Protein AF-A0A3P3RC48-F1 (afdb_monomer_lite)

Organism: NCBI:txid1785090

Structure (mmCIF, N/CA/C/O backbone):
data_AF-A0A3P3RC48-F1
#
_entry.id   AF-A0A3P3RC48-F1
#
loop_
_atom_site.group_PDB
_atom_site.id
_atom_site.type_symbol
_atom_site.label_atom_id
_atom_site.label_alt_id
_atom_site.label_comp_id
_atom_site.label_asym_id
_atom_site.label_entity_id
_atom_site.label_seq_id
_atom_site.pdbx_PDB_ins_code
_atom_site.Cartn_x
_atom_site.Cartn_y
_atom_site.Cartn_z
_atom_site.occupancy
_atom_site.B_iso_or_equiv
_atom_site.auth_seq_id
_atom_site.auth_comp_id
_atom_site.auth_asym_id
_atom_site.auth_atom_id
_atom_site.pdbx_PDB_model_num
ATOM 1 N N . MET A 1 1 ? -21.963 -5.590 3.181 1.00 54.72 1 MET A N 1
ATOM 2 C CA . MET A 1 1 ? -21.203 -4.359 2.877 1.00 54.72 1 MET A CA 1
ATOM 3 C C . MET A 1 1 ? -19.932 -4.815 2.192 1.00 54.72 1 MET A C 1
ATOM 5 O O . MET A 1 1 ? -19.362 -5.774 2.690 1.00 54.72 1 MET A O 1
ATOM 9 N N . SER A 1 2 ? -19.557 -4.220 1.057 1.00 78.56 2 SER A N 1
ATOM 10 C CA . SER A 1 2 ? -18.295 -4.560 0.381 1.00 78.56 2 SER A CA 1
ATOM 11 C C . SER A 1 2 ? -17.138 -4.084 1.258 1.00 78.56 2 SER A C 1
ATOM 13 O O . SER A 1 2 ? -17.117 -2.903 1.607 1.00 78.56 2 SER A O 1
ATOM 15 N N . SER A 1 3 ? -16.222 -4.967 1.654 1.00 91.81 3 SER A N 1
ATOM 16 C CA . SER A 1 3 ? -15.042 -4.586 2.447 1.00 91.81 3 SER A CA 1
ATOM 17 C C . SER A 1 3 ? -13.901 -4.117 1.541 1.00 91.81 3 SER A C 1
ATOM 19 O O . SER A 1 3 ? -13.685 -4.673 0.465 1.00 91.81 3 SER A O 1
ATOM 21 N N . VAL A 1 4 ? -13.176 -3.074 1.952 1.00 95.62 4 VAL A N 1
ATOM 22 C CA . VAL A 1 4 ? -12.091 -2.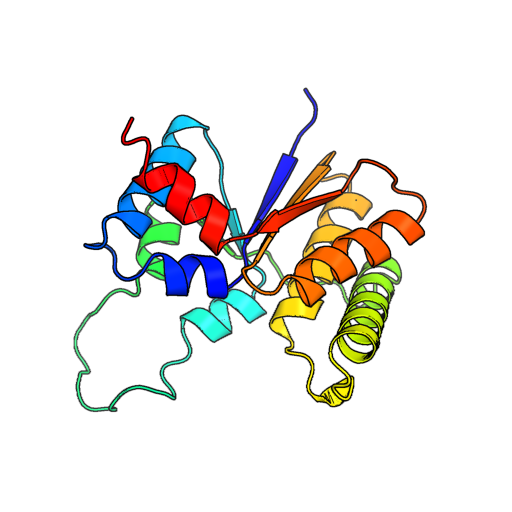478 1.159 1.00 95.62 4 VAL A CA 1
ATOM 23 C C . VAL A 1 4 ? -10.822 -2.411 2.001 1.00 95.62 4 VAL A C 1
ATOM 25 O O . VAL A 1 4 ? -10.849 -1.872 3.105 1.00 95.62 4 VAL A O 1
ATOM 28 N N . ALA A 1 5 ? -9.716 -2.949 1.487 1.00 96.81 5 ALA A N 1
ATOM 29 C CA . ALA A 1 5 ? -8.385 -2.723 2.042 1.00 96.81 5 ALA A CA 1
ATOM 30 C C . ALA A 1 5 ? -7.732 -1.505 1.387 1.00 96.81 5 ALA A C 1
ATOM 32 O O . ALA A 1 5 ? -7.893 -1.266 0.192 1.00 96.81 5 ALA A O 1
ATOM 33 N N . HIS A 1 6 ? -6.947 -0.768 2.166 1.00 97.94 6 HIS A N 1
ATOM 34 C CA . HIS A 1 6 ? -6.196 0.389 1.699 1.00 97.94 6 HIS A CA 1
ATOM 35 C C . HIS A 1 6 ? -4.713 0.116 1.906 1.00 97.94 6 HIS A C 1
ATOM 37 O O . HIS A 1 6 ? -4.252 0.153 3.039 1.00 97.94 6 HIS A O 1
ATOM 43 N N . ILE A 1 7 ? -3.986 -0.205 0.842 1.00 98.19 7 ILE A N 1
ATOM 44 C CA . ILE A 1 7 ? -2.565 -0.546 0.905 1.00 98.19 7 ILE A CA 1
ATOM 45 C C . ILE A 1 7 ? -1.757 0.694 0.542 1.00 98.19 7 ILE A C 1
ATOM 47 O O . ILE A 1 7 ? -1.999 1.288 -0.503 1.00 98.19 7 ILE A O 1
ATOM 51 N N . ALA A 1 8 ? -0.822 1.095 1.391 1.00 97.38 8 ALA A N 1
ATOM 52 C CA . ALA A 1 8 ? -0.001 2.274 1.164 1.00 97.38 8 ALA A CA 1
ATOM 53 C C . ALA A 1 8 ? 1.470 1.912 0.976 1.00 97.38 8 ALA A C 1
ATOM 55 O O . ALA A 1 8 ? 1.999 1.005 1.617 1.00 97.38 8 ALA A O 1
ATOM 56 N N . ASP A 1 9 ? 2.103 2.669 0.097 1.00 95.00 9 ASP A N 1
ATOM 57 C CA . ASP A 1 9 ? 3.530 2.658 -0.170 1.00 95.00 9 ASP A CA 1
ATOM 58 C C . ASP A 1 9 ? 4.297 3.606 0.770 1.00 95.00 9 ASP A C 1
ATOM 60 O O . ASP A 1 9 ? 3.710 4.506 1.384 1.00 95.00 9 ASP A O 1
ATOM 64 N N . ALA A 1 10 ? 5.617 3.435 0.865 1.00 92.50 10 ALA A N 1
ATOM 65 C CA . ALA A 1 10 ? 6.508 4.289 1.640 1.00 92.50 10 ALA A CA 1
ATOM 66 C C . ALA A 1 10 ? 6.453 5.738 1.144 1.00 92.50 10 ALA A C 1
ATOM 68 O O . ALA A 1 10 ? 6.374 6.671 1.953 1.00 92.50 10 ALA A O 1
ATOM 69 N N . SER A 1 11 ? 6.389 5.925 -0.178 1.00 91.50 11 SER A N 1
ATOM 70 C CA . SER A 1 11 ? 6.305 7.236 -0.825 1.00 91.50 11 SER A CA 1
ATOM 71 C C . SER A 1 11 ? 5.184 8.118 -0.256 1.00 91.50 11 SER A C 1
ATOM 73 O O . SER A 1 11 ? 5.407 9.307 -0.021 1.00 91.50 11 SER A O 1
ATOM 75 N N . LEU A 1 12 ? 4.011 7.554 0.071 1.00 94.69 12 LEU A N 1
ATOM 76 C CA . LEU A 1 12 ? 2.898 8.290 0.687 1.00 94.69 12 LEU A CA 1
ATOM 77 C C . LEU A 1 12 ? 3.279 8.867 2.060 1.00 94.69 12 LEU A C 1
ATOM 79 O O . LEU A 1 12 ? 2.993 10.031 2.355 1.00 94.69 12 LEU A O 1
ATOM 83 N N . PHE A 1 13 ? 3.923 8.072 2.914 1.00 94.44 13 PHE A N 1
ATOM 84 C CA . PHE A 1 13 ? 4.291 8.499 4.265 1.00 94.44 13 PHE A CA 1
ATOM 85 C C . PHE A 1 13 ? 5.489 9.447 4.252 1.00 94.44 13 PHE A C 1
ATOM 87 O O . PHE A 1 13 ? 5.453 10.466 4.946 1.00 94.44 13 PHE A O 1
ATOM 94 N N . ILE A 1 14 ? 6.490 9.185 3.406 1.00 91.31 14 ILE A N 1
ATOM 95 C CA . ILE A 1 14 ? 7.634 10.082 3.189 1.00 91.31 14 ILE A CA 1
ATOM 96 C C . ILE A 1 14 ? 7.134 11.460 2.734 1.00 91.31 14 ILE A C 1
ATOM 98 O O . ILE A 1 14 ? 7.502 12.485 3.311 1.00 91.31 14 ILE A O 1
ATOM 102 N N . ALA A 1 15 ? 6.211 11.495 1.769 1.00 90.88 15 ALA A N 1
ATOM 103 C CA . ALA A 1 15 ? 5.605 12.723 1.260 1.00 90.88 15 ALA A CA 1
ATOM 104 C C . ALA A 1 15 ? 4.745 13.466 2.292 1.00 90.88 15 ALA A C 1
ATOM 106 O O . ALA A 1 15 ? 4.628 14.696 2.248 1.00 90.88 15 ALA A O 1
ATOM 107 N N . SER A 1 16 ? 4.124 12.727 3.215 1.00 91.81 16 SER A N 1
ATOM 108 C CA . SER A 1 16 ? 3.339 13.305 4.307 1.00 91.81 16 SER A CA 1
ATOM 109 C C . SER A 1 16 ? 4.215 14.025 5.341 1.00 91.81 16 SER A C 1
ATOM 111 O O . SER A 1 16 ? 3.744 14.949 6.009 1.00 91.81 16 SER A O 1
ATOM 113 N N . GLY A 1 17 ? 5.501 13.668 5.410 1.00 90.38 17 GLY A N 1
ATOM 114 C CA . GLY A 1 17 ? 6.498 14.279 6.278 1.00 90.38 17 GLY A CA 1
ATOM 115 C C . GLY A 1 17 ? 6.376 13.862 7.746 1.00 90.38 17 GLY A C 1
ATOM 116 O O . GLY A 1 17 ? 5.797 12.836 8.092 1.00 90.38 17 GLY A O 1
ATOM 117 N N . SER A 1 18 ? 6.963 14.670 8.633 1.00 91.56 18 SER A N 1
ATOM 118 C CA . SER A 1 18 ? 6.950 14.403 10.075 1.00 91.56 18 SER A CA 1
ATOM 119 C C . SER A 1 18 ? 5.555 14.561 10.694 1.00 91.56 18 SER A C 1
ATOM 121 O O . SER A 1 18 ? 4.665 15.181 10.117 1.00 91.56 18 SER A O 1
ATOM 123 N N . VAL A 1 19 ? 5.379 14.103 11.936 1.00 91.06 19 VAL A N 1
ATOM 124 C CA . VAL A 1 19 ? 4.111 14.224 12.691 1.00 91.06 19 VAL A CA 1
ATOM 125 C C . VAL A 1 19 ? 3.619 15.668 12.893 1.00 91.06 19 VAL A C 1
ATOM 127 O O . VAL A 1 19 ? 2.450 15.902 13.197 1.00 91.06 19 VAL A O 1
ATOM 130 N N . GLN A 1 20 ? 4.505 16.652 12.724 1.00 89.75 20 GLN A N 1
ATOM 131 C CA . GLN A 1 20 ? 4.193 18.084 12.805 1.00 89.75 20 GLN A CA 1
ATOM 132 C C . GLN A 1 20 ? 3.752 18.665 11.451 1.00 89.75 20 GLN A C 1
ATOM 134 O O . GLN A 1 20 ? 3.265 19.792 11.394 1.00 89.75 20 GLN A O 1
ATOM 139 N N . ASN A 1 21 ? 3.914 17.916 10.358 1.00 92.50 21 ASN A N 1
ATOM 140 C CA . ASN A 1 21 ? 3.551 18.350 9.017 1.00 92.50 21 ASN A CA 1
ATOM 141 C C . ASN A 1 21 ? 2.023 18.373 8.841 1.00 92.50 21 ASN A C 1
ATOM 143 O O . ASN A 1 21 ? 1.296 17.508 9.339 1.00 92.50 21 ASN A O 1
ATOM 147 N N . ALA A 1 22 ? 1.525 19.370 8.107 1.00 93.06 22 ALA A N 1
ATOM 148 C CA . ALA A 1 22 ? 0.110 19.491 7.780 1.00 93.06 22 ALA A CA 1
ATOM 149 C C . ALA A 1 22 ? -0.405 18.286 6.973 1.00 93.06 22 ALA A C 1
ATOM 151 O O . ALA A 1 22 ? -1.501 17.808 7.252 1.00 93.06 22 ALA A O 1
ATOM 152 N N . LYS A 1 23 ? 0.395 17.745 6.042 1.00 94.25 23 LYS A N 1
ATOM 153 C CA . LYS A 1 23 ? 0.034 16.572 5.229 1.00 94.25 23 LYS A CA 1
ATOM 154 C C . LYS A 1 23 ? -0.147 15.318 6.087 1.00 94.25 23 LYS A C 1
ATOM 156 O O . LYS A 1 23 ? -1.171 14.653 5.958 1.00 94.25 23 LYS A O 1
ATOM 161 N N . PHE A 1 24 ? 0.776 15.034 7.012 1.00 94.69 24 PHE A N 1
ATOM 162 C CA . PHE A 1 24 ? 0.635 13.925 7.965 1.00 94.69 24 PHE A CA 1
ATOM 163 C C . PHE A 1 24 ? -0.640 14.059 8.811 1.00 94.69 24 PHE A C 1
ATOM 165 O O . PHE A 1 24 ? -1.406 13.109 8.971 1.00 94.69 24 PHE A O 1
ATOM 172 N N . ASN A 1 25 ? -0.909 15.261 9.329 1.00 95.12 25 ASN A N 1
ATOM 173 C CA . ASN A 1 25 ? -2.095 15.507 10.148 1.00 95.12 25 ASN A CA 1
ATOM 174 C C . ASN A 1 25 ? -3.403 15.409 9.353 1.00 95.12 25 ASN A C 1
ATOM 176 O O . ASN A 1 25 ? -4.381 14.873 9.878 1.00 95.12 25 ASN A O 1
ATOM 180 N N . ALA A 1 26 ? -3.424 15.880 8.106 1.00 95.69 26 ALA A N 1
ATOM 181 C CA . ALA A 1 26 ? -4.565 15.738 7.208 1.00 95.69 26 ALA A CA 1
ATOM 182 C C . ALA A 1 26 ? -4.829 14.260 6.883 1.00 95.69 26 ALA A C 1
ATOM 184 O O . ALA A 1 26 ? -5.957 13.793 7.035 1.00 95.69 26 ALA A O 1
ATOM 185 N N . LEU A 1 27 ? -3.778 13.495 6.560 1.00 96.19 27 LEU A N 1
ATOM 186 C CA . LEU A 1 27 ? -3.862 12.055 6.313 1.00 96.19 27 LEU A CA 1
ATOM 187 C C . LEU A 1 27 ? -4.401 11.289 7.530 1.00 96.19 27 LEU A C 1
ATOM 189 O O . LEU A 1 27 ? -5.344 10.508 7.400 1.00 96.19 27 LEU A O 1
ATOM 193 N N . ARG A 1 28 ? -3.864 11.563 8.727 1.00 96.12 28 ARG A N 1
ATOM 194 C CA . ARG A 1 28 ? -4.350 10.978 9.987 1.00 96.12 28 ARG A CA 1
ATOM 195 C C . ARG A 1 28 ? -5.817 11.319 10.247 1.00 96.12 28 ARG A C 1
ATOM 197 O O . ARG A 1 28 ? -6.586 10.463 10.684 1.00 96.12 28 ARG A O 1
ATOM 204 N N . THR A 1 29 ? -6.195 12.576 10.027 1.00 95.44 29 THR A N 1
ATOM 205 C CA . THR A 1 29 ? -7.569 13.048 10.249 1.00 95.44 29 THR A CA 1
ATOM 206 C C . THR A 1 29 ? -8.532 12.335 9.313 1.00 95.44 29 THR A C 1
ATOM 208 O O . THR A 1 29 ? -9.550 11.824 9.776 1.00 95.44 29 THR A O 1
ATOM 211 N N . GLU A 1 30 ? -8.182 12.218 8.033 1.00 95.25 30 GLU A N 1
ATOM 212 C CA . GLU A 1 30 ? -9.000 11.509 7.055 1.00 95.25 30 GLU A CA 1
ATOM 213 C C . GLU A 1 30 ? -9.141 10.022 7.389 1.00 95.25 30 GLU A C 1
ATOM 215 O O . GLU A 1 30 ? -10.250 9.483 7.355 1.00 95.25 30 GLU A O 1
ATOM 220 N N . ALA A 1 31 ? -8.044 9.366 7.781 1.00 95.44 31 ALA A N 1
ATOM 221 C CA . ALA A 1 31 ? -8.064 7.964 8.185 1.00 95.44 31 ALA A CA 1
ATOM 222 C C . ALA A 1 31 ? -9.030 7.732 9.360 1.00 95.44 31 ALA A C 1
ATOM 224 O O . ALA A 1 31 ? -9.893 6.860 9.304 1.00 95.44 31 ALA A O 1
ATOM 225 N N . ARG A 1 32 ? -8.968 8.584 10.391 1.00 94.75 32 ARG A N 1
ATOM 226 C CA . ARG A 1 32 ? -9.877 8.514 11.546 1.00 94.75 32 ARG A CA 1
ATOM 227 C C . ARG A 1 32 ? -11.325 8.835 11.181 1.00 94.75 32 ARG A C 1
ATOM 229 O O . ARG A 1 32 ? -12.233 8.157 11.648 1.00 94.75 32 ARG A O 1
ATOM 236 N N . ARG A 1 33 ? -11.553 9.858 10.353 1.00 94.06 33 ARG A N 1
ATOM 237 C CA . ARG A 1 33 ? -12.895 10.295 9.933 1.00 94.06 33 ARG A CA 1
ATOM 238 C C . ARG A 1 33 ? -13.624 9.217 9.134 1.00 94.06 33 ARG A C 1
ATOM 240 O O . ARG A 1 33 ? -14.839 9.088 9.251 1.00 94.06 33 ARG A O 1
ATOM 247 N N . THR A 1 34 ? -12.884 8.467 8.322 1.00 93.12 34 THR A N 1
ATOM 248 C CA . THR A 1 34 ? -13.422 7.412 7.452 1.00 93.12 34 THR A CA 1
ATOM 249 C C . THR A 1 34 ? -13.347 6.014 8.065 1.00 93.12 34 THR A C 1
ATOM 251 O O . THR A 1 34 ? -13.730 5.058 7.396 1.00 93.12 34 THR A O 1
ATOM 254 N N . ASP A 1 35 ? -12.876 5.890 9.314 1.00 92.06 35 ASP A N 1
ATOM 255 C CA . ASP A 1 35 ? -12.560 4.608 9.967 1.00 92.06 35 ASP A CA 1
ATOM 256 C C . ASP A 1 35 ? -11.667 3.707 9.086 1.00 92.06 35 ASP A C 1
ATOM 258 O O . ASP A 1 35 ? -11.787 2.482 9.038 1.00 92.06 35 ASP A O 1
ATOM 262 N N . ARG A 1 36 ? -10.772 4.344 8.322 1.00 93.31 36 ARG A N 1
ATOM 263 C CA . ARG A 1 36 ? -9.841 3.701 7.401 1.00 93.31 36 ARG A CA 1
ATOM 264 C C . ARG A 1 36 ? -8.550 3.374 8.129 1.00 93.31 36 ARG A C 1
ATOM 266 O O . ARG A 1 36 ? -7.923 4.236 8.742 1.00 93.31 36 ARG A O 1
ATOM 273 N N . ARG A 1 37 ? -8.091 2.139 7.946 1.00 95.88 37 ARG A N 1
ATOM 274 C CA . ARG A 1 37 ? -6.738 1.717 8.302 1.00 95.88 37 ARG A CA 1
ATOM 275 C C . ARG A 1 37 ? -5.931 1.460 7.038 1.00 95.88 37 ARG A C 1
ATOM 277 O O . ARG A 1 37 ? -6.363 0.678 6.191 1.00 95.88 37 ARG A O 1
ATOM 284 N N . PHE A 1 38 ? -4.772 2.098 6.930 1.00 98.00 38 PHE A N 1
ATOM 285 C CA . PHE A 1 38 ? -3.806 1.774 5.889 1.00 98.00 38 PHE A CA 1
ATOM 286 C C . PHE A 1 38 ? -3.013 0.529 6.277 1.00 98.00 38 PHE A C 1
ATOM 288 O O . PHE A 1 38 ? -2.626 0.347 7.429 1.00 98.00 38 PHE A O 1
ATOM 295 N N . ILE A 1 39 ? -2.788 -0.331 5.301 1.00 98.00 39 ILE A N 1
ATOM 296 C CA . ILE A 1 39 ? -2.004 -1.550 5.400 1.00 98.00 39 ILE A CA 1
ATOM 297 C C . ILE A 1 39 ? -0.695 -1.288 4.665 1.00 98.00 39 ILE A C 1
ATOM 299 O O . ILE A 1 39 ? -0.717 -0.812 3.535 1.00 98.00 39 ILE A O 1
ATOM 303 N N . ILE A 1 40 ? 0.435 -1.599 5.285 1.00 97.25 40 ILE A N 1
ATOM 304 C CA . ILE A 1 40 ? 1.745 -1.505 4.636 1.00 97.25 40 ILE A CA 1
ATOM 305 C C . ILE A 1 40 ? 2.408 -2.886 4.612 1.00 97.25 40 ILE A C 1
ATOM 307 O O . ILE A 1 40 ? 2.399 -3.566 5.637 1.00 97.25 40 ILE A O 1
ATOM 311 N N . PRO A 1 41 ? 2.966 -3.353 3.485 1.00 96.00 41 PRO A N 1
ATOM 312 C CA . PRO A 1 41 ? 3.796 -4.556 3.478 1.00 96.00 41 PRO A CA 1
ATOM 313 C C . PRO A 1 41 ? 5.012 -4.425 4.410 1.00 96.00 41 PRO A C 1
ATOM 315 O O . PRO A 1 41 ? 5.519 -3.323 4.609 1.00 96.00 41 PRO A O 1
ATOM 318 N N . GLU A 1 42 ? 5.549 -5.543 4.915 1.00 93.38 42 GLU A N 1
ATOM 319 C CA . GLU A 1 42 ? 6.776 -5.537 5.740 1.00 93.38 42 GLU A CA 1
ATOM 320 C C . GLU A 1 42 ? 7.937 -4.812 5.042 1.00 93.38 42 GLU A C 1
ATOM 322 O O . GLU A 1 42 ? 8.642 -4.035 5.674 1.00 93.38 42 GLU A O 1
ATOM 327 N N . ARG A 1 43 ? 8.079 -4.981 3.720 1.00 90.75 43 ARG A N 1
ATOM 328 C CA . ARG A 1 43 ? 9.097 -4.281 2.917 1.00 90.75 43 ARG A CA 1
ATOM 329 C C . ARG A 1 43 ? 8.950 -2.761 2.925 1.00 90.75 43 ARG A C 1
ATOM 331 O O . ARG A 1 43 ? 9.956 -2.068 2.967 1.00 90.75 43 ARG A O 1
ATOM 338 N N . VAL A 1 44 ? 7.718 -2.257 2.927 1.00 92.81 44 VAL A N 1
ATOM 339 C CA . VAL A 1 44 ? 7.441 -0.817 3.025 1.00 92.81 44 VAL A CA 1
ATOM 340 C C . VAL A 1 44 ? 7.774 -0.305 4.426 1.00 92.81 44 VAL A C 1
ATOM 342 O O . VAL A 1 44 ? 8.337 0.773 4.578 1.00 92.81 44 VAL A O 1
ATOM 345 N N . TYR A 1 45 ? 7.472 -1.084 5.467 1.00 93.38 45 TYR A N 1
ATOM 346 C CA . TYR A 1 45 ? 7.867 -0.727 6.831 1.00 93.38 45 TYR A CA 1
ATOM 347 C C . TYR A 1 45 ? 9.395 -0.708 7.006 1.00 93.38 45 TYR A C 1
ATOM 349 O O . TYR A 1 45 ? 9.929 0.209 7.628 1.00 93.38 45 TYR A O 1
ATOM 357 N N . GLU A 1 46 ? 10.103 -1.687 6.437 1.00 90.12 46 GLU A N 1
ATOM 358 C CA . GLU A 1 46 ? 11.571 -1.715 6.408 1.00 90.12 46 GLU A CA 1
ATOM 359 C C . GLU A 1 46 ? 12.132 -0.444 5.759 1.00 90.12 46 GLU A C 1
ATOM 361 O O . GLU A 1 46 ? 13.006 0.182 6.341 1.00 90.12 46 GLU A O 1
ATOM 366 N N . GLU A 1 47 ? 11.588 -0.010 4.621 1.00 87.62 47 GLU A N 1
ATOM 367 C CA . GLU A 1 47 ? 12.014 1.223 3.946 1.00 87.62 47 GLU A CA 1
ATOM 368 C C . GLU A 1 47 ? 11.762 2.477 4.795 1.00 87.62 47 GLU A C 1
ATOM 370 O O . GLU A 1 47 ? 12.642 3.315 4.960 1.00 87.62 47 GLU A O 1
ATOM 375 N N . LEU A 1 48 ? 10.584 2.581 5.415 1.00 88.81 48 LEU A N 1
ATOM 376 C CA . LEU A 1 48 ? 10.228 3.715 6.277 1.00 88.81 48 LEU A CA 1
ATOM 377 C C . LEU A 1 48 ? 11.044 3.786 7.574 1.00 88.81 48 LEU A C 1
ATOM 379 O O . LEU A 1 48 ? 11.040 4.819 8.251 1.00 88.81 48 LEU A O 1
ATOM 383 N N . THR A 1 49 ? 11.696 2.686 7.946 1.00 88.50 49 THR A N 1
ATOM 384 C CA . THR A 1 49 ? 12.528 2.583 9.148 1.00 88.50 49 THR A CA 1
ATOM 385 C C . THR A 1 49 ? 14.018 2.496 8.843 1.00 88.50 49 THR A C 1
ATOM 387 O O . THR A 1 49 ? 14.824 2.612 9.773 1.00 88.50 49 THR A O 1
ATOM 390 N N . ASP A 1 50 ? 14.397 2.356 7.569 1.00 81.88 50 ASP A N 1
ATOM 391 C CA . ASP A 1 50 ? 15.785 2.372 7.140 1.00 81.88 50 ASP A CA 1
ATOM 392 C C . ASP A 1 50 ? 16.370 3.774 7.358 1.00 81.88 50 ASP A C 1
ATOM 394 O O . ASP A 1 50 ? 15.907 4.779 6.821 1.00 81.88 50 ASP A O 1
ATOM 398 N N . ARG A 1 51 ? 17.394 3.845 8.212 1.00 64.88 51 ARG A N 1
ATOM 399 C CA . ARG A 1 51 ? 18.072 5.093 8.587 1.00 64.88 51 ARG A CA 1
ATOM 400 C C . ARG A 1 51 ? 19.370 5.316 7.811 1.00 64.88 51 ARG A C 1
ATOM 402 O O . ARG A 1 51 ? 20.149 6.185 8.188 1.00 64.88 51 ARG A O 1
ATOM 409 N N . SER A 1 52 ? 19.607 4.553 6.744 1.00 57.97 52 SER A N 1
ATOM 410 C CA . SER A 1 52 ? 20.867 4.569 5.988 1.00 57.97 52 SER A CA 1
ATOM 411 C C . SER A 1 52 ? 21.216 5.923 5.340 1.00 57.97 52 SER A C 1
ATOM 413 O O . SER A 1 52 ? 22.387 6.157 5.048 1.00 57.97 52 SER A O 1
ATOM 415 N N . ASP A 1 53 ? 20.247 6.836 5.189 1.00 50.34 53 ASP A N 1
ATOM 416 C CA . ASP A 1 53 ? 20.439 8.173 4.597 1.00 50.34 53 ASP A CA 1
ATOM 417 C C . ASP A 1 53 ? 20.596 9.327 5.624 1.00 50.34 53 ASP A C 1
ATOM 419 O O . ASP A 1 53 ? 20.641 10.497 5.235 1.00 50.34 53 ASP A O 1
ATOM 423 N N . GLY A 1 54 ? 20.704 9.046 6.934 1.00 46.47 54 GLY A N 1
ATOM 424 C CA . GLY A 1 54 ? 20.778 10.074 7.985 1.00 46.47 54 GLY A CA 1
ATOM 425 C C . GLY A 1 54 ? 21.796 9.785 9.094 1.00 46.47 54 GLY A C 1
ATOM 426 O O . GLY A 1 54 ? 21.751 8.737 9.726 1.00 46.47 54 GLY A O 1
ATOM 427 N N . ASP A 1 55 ? 22.685 10.759 9.319 1.00 42.50 55 ASP A N 1
ATOM 428 C CA . ASP A 1 55 ? 23.752 10.864 10.330 1.00 42.50 55 ASP A CA 1
ATOM 429 C C . ASP A 1 55 ? 23.542 9.997 11.597 1.00 42.50 55 ASP A C 1
ATOM 431 O O . ASP A 1 55 ? 22.590 10.188 12.356 1.00 42.50 55 ASP A O 1
ATOM 435 N N . GLU A 1 56 ? 24.481 9.080 11.871 1.00 46.88 56 GLU A N 1
ATOM 436 C CA . GLU A 1 56 ? 24.523 8.189 13.049 1.00 46.88 56 GLU A CA 1
ATOM 437 C C . GLU A 1 56 ? 24.636 8.943 14.401 1.00 46.88 56 GLU A C 1
ATOM 439 O O . GLU A 1 56 ? 24.931 8.347 15.438 1.00 46.88 56 GLU A O 1
ATOM 444 N N . THR A 1 57 ? 24.432 10.262 14.432 1.00 42.66 57 THR A N 1
ATOM 445 C CA . THR A 1 57 ? 24.717 11.133 15.579 1.00 42.66 57 THR A CA 1
ATOM 446 C C . THR A 1 57 ? 23.494 11.727 16.284 1.00 42.66 57 THR A C 1
ATOM 448 O O . THR A 1 57 ? 23.656 12.617 17.116 1.00 42.66 57 THR A O 1
ATOM 451 N N . GLU A 1 58 ? 22.291 11.172 16.103 1.00 42.94 58 GLU A N 1
ATOM 452 C CA . GLU A 1 58 ? 21.141 11.471 16.978 1.00 42.94 58 GLU A CA 1
ATOM 453 C C . GLU A 1 58 ? 20.486 10.203 17.559 1.00 42.94 58 GLU A C 1
ATOM 455 O O . GLU A 1 58 ? 19.309 9.892 17.378 1.00 42.94 58 GLU A O 1
ATOM 460 N N . TYR A 1 59 ? 21.267 9.455 18.345 1.00 47.56 59 TYR A N 1
ATOM 461 C CA . TYR A 1 59 ? 20.735 8.466 19.287 1.00 47.56 59 TYR A CA 1
ATOM 462 C C . TYR A 1 59 ? 19.997 9.165 20.441 1.00 47.56 59 TYR A C 1
ATOM 464 O O . TYR A 1 59 ? 20.525 9.311 21.544 1.00 47.56 59 TYR A O 1
ATOM 472 N N . THR A 1 60 ? 18.761 9.605 20.202 1.00 43.69 60 THR A N 1
ATOM 473 C CA . THR A 1 60 ? 17.771 9.873 21.256 1.00 43.69 60 THR A CA 1
ATOM 474 C C . THR A 1 60 ? 16.369 10.006 20.652 1.00 43.69 60 THR A C 1
ATOM 476 O O . THR A 1 60 ? 15.990 11.032 20.110 1.00 43.69 60 THR A O 1
ATOM 479 N N . THR A 1 61 ? 15.576 8.939 2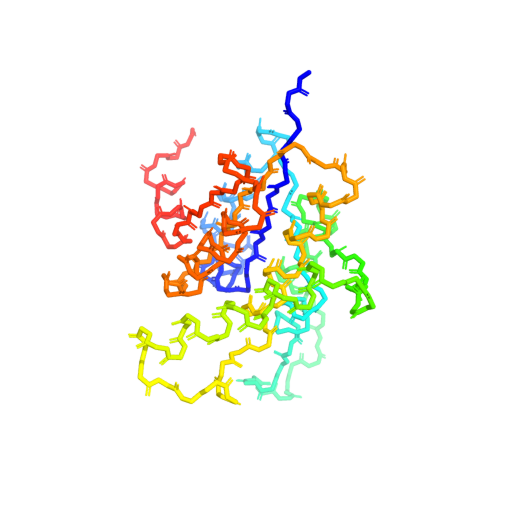0.773 1.00 49.97 61 THR A N 1
ATOM 480 C CA . THR A 1 61 ? 14.114 9.009 20.986 1.00 49.97 61 THR A CA 1
ATOM 481 C C . THR A 1 61 ? 13.256 9.777 19.962 1.00 49.97 61 THR A C 1
ATOM 483 O O . THR A 1 61 ? 12.179 10.249 20.318 1.00 49.97 61 THR A O 1
ATOM 486 N N . SER A 1 62 ? 13.665 9.906 18.699 1.00 57.50 62 SER A N 1
ATOM 487 C CA . SER A 1 62 ? 12.760 10.430 17.668 1.00 57.50 62 SER A CA 1
ATOM 488 C C . SER A 1 62 ? 11.875 9.285 17.164 1.00 57.50 62 SER A C 1
ATOM 490 O O . SER A 1 62 ? 12.311 8.470 16.348 1.00 57.50 62 SER A O 1
ATOM 492 N N . THR A 1 63 ? 10.666 9.155 17.723 1.00 77.12 63 THR A N 1
ATOM 493 C CA . THR A 1 63 ? 9.653 8.203 17.239 1.00 77.12 63 THR A CA 1
ATOM 494 C C . THR A 1 63 ? 9.405 8.475 15.759 1.00 77.12 63 THR A C 1
ATOM 496 O O . THR A 1 63 ? 9.101 9.613 15.385 1.00 77.12 63 THR A O 1
ATOM 499 N N . LEU A 1 64 ? 9.567 7.460 14.906 1.00 88.94 64 LEU A N 1
ATOM 500 C CA . LEU A 1 64 ? 9.370 7.644 13.472 1.00 88.94 64 LEU A CA 1
ATOM 501 C C . LEU A 1 64 ? 7.900 8.000 13.208 1.00 88.94 64 LEU A C 1
ATOM 503 O O . LEU A 1 64 ? 7.015 7.482 13.894 1.00 88.94 64 LEU A O 1
ATOM 507 N N . PRO A 1 65 ? 7.594 8.844 12.206 1.00 92.44 65 PRO A N 1
ATOM 508 C CA . PRO A 1 65 ? 6.208 9.155 11.865 1.00 92.44 65 PRO A CA 1
ATOM 509 C C . PRO A 1 65 ? 5.359 7.903 11.610 1.00 92.44 65 PRO A C 1
ATOM 511 O O . PRO A 1 65 ? 4.186 7.879 11.979 1.00 92.44 65 PRO A O 1
ATOM 514 N N . ILE A 1 66 ? 5.958 6.851 11.036 1.00 94.69 66 ILE A N 1
ATOM 515 C CA . ILE A 1 66 ? 5.274 5.578 10.807 1.00 94.69 66 ILE A CA 1
ATOM 516 C C . ILE A 1 66 ? 4.954 4.831 12.108 1.00 94.69 66 ILE A C 1
ATOM 518 O O . ILE A 1 66 ? 3.847 4.315 12.247 1.00 94.69 66 ILE A O 1
ATOM 522 N N . ASP A 1 67 ? 5.857 4.852 13.092 1.00 94.94 67 ASP A N 1
ATOM 523 C CA . ASP A 1 67 ? 5.631 4.236 14.404 1.00 94.94 67 ASP A CA 1
ATOM 524 C C . ASP A 1 67 ? 4.473 4.936 15.120 1.00 94.94 67 ASP A C 1
ATOM 526 O O . ASP A 1 67 ? 3.556 4.275 15.603 1.00 94.94 67 ASP A O 1
ATOM 530 N N . VAL A 1 68 ? 4.438 6.276 15.086 1.00 95.06 68 VAL A N 1
ATOM 531 C CA . VAL A 1 68 ? 3.307 7.055 15.623 1.00 95.06 68 VAL A CA 1
ATOM 532 C C . VAL A 1 68 ? 2.003 6.692 14.914 1.00 95.06 68 VAL A C 1
ATOM 534 O O . VAL A 1 68 ? 0.960 6.594 15.555 1.00 95.06 68 VAL A O 1
ATOM 537 N N . ALA A 1 69 ? 2.031 6.482 13.597 1.00 96.31 69 ALA A N 1
ATOM 538 C CA . ALA A 1 69 ? 0.840 6.121 12.835 1.00 96.31 69 ALA A CA 1
ATOM 539 C C . ALA A 1 69 ? 0.289 4.727 13.194 1.00 96.31 69 ALA A C 1
ATOM 541 O O . ALA A 1 69 ? -0.933 4.533 13.241 1.00 96.31 69 ALA A O 1
ATOM 542 N N . ILE A 1 70 ? 1.185 3.779 13.483 1.00 96.88 70 ILE A N 1
ATOM 543 C CA . ILE A 1 70 ? 0.857 2.431 13.959 1.00 96.88 70 ILE A CA 1
ATOM 544 C C . ILE A 1 70 ? 0.328 2.481 15.398 1.00 96.88 70 ILE A C 1
ATOM 546 O O . ILE A 1 70 ? -0.718 1.898 15.683 1.00 96.88 70 ILE A O 1
ATOM 550 N N . GLU A 1 71 ? 0.997 3.216 16.291 1.00 95.69 71 GLU A N 1
ATOM 551 C CA . GLU A 1 71 ? 0.563 3.424 17.680 1.00 95.69 71 GLU A CA 1
ATOM 552 C C . GLU A 1 71 ? -0.814 4.104 17.753 1.00 95.69 71 GLU A C 1
ATOM 554 O O . GLU A 1 71 ? -1.673 3.695 18.536 1.00 95.69 71 GLU A O 1
ATOM 559 N N . ASP A 1 72 ? -1.065 5.091 16.886 1.00 95.06 72 ASP A N 1
ATOM 560 C CA . ASP A 1 72 ? -2.360 5.766 16.743 1.00 95.06 72 ASP A CA 1
ATOM 561 C C . ASP A 1 72 ? -3.439 4.872 16.083 1.00 95.06 72 ASP A C 1
ATOM 563 O O . ASP A 1 72 ? -4.608 5.272 16.022 1.00 95.06 72 ASP A O 1
ATOM 567 N N . GLY A 1 73 ? -3.074 3.690 15.573 1.00 96.44 73 GLY A N 1
ATOM 568 C CA . GLY A 1 73 ? -3.983 2.639 15.100 1.00 96.44 73 GLY A CA 1
ATOM 569 C C . GLY A 1 73 ? -4.570 2.814 13.694 1.00 96.44 73 GLY A C 1
ATOM 570 O O . GLY A 1 73 ? -5.430 2.014 13.295 1.00 96.44 73 GLY A O 1
ATOM 571 N N . TRP A 1 74 ? -4.131 3.829 12.942 1.00 97.38 74 TRP A N 1
ATOM 572 C CA . TRP A 1 74 ? -4.611 4.110 11.578 1.00 97.38 74 TRP A CA 1
ATOM 573 C C . TRP A 1 74 ? -3.687 3.565 10.479 1.00 97.38 74 TRP A C 1
ATOM 575 O O . TRP A 1 74 ? -4.053 3.590 9.302 1.00 97.38 74 TRP A O 1
ATOM 585 N N . VAL A 1 75 ? -2.546 2.990 10.864 1.00 98.12 75 VAL A N 1
ATOM 586 C CA . VAL A 1 75 ? -1.685 2.159 10.013 1.00 98.12 75 VAL A CA 1
ATOM 587 C C . VAL A 1 75 ? -1.481 0.795 10.675 1.00 98.12 75 VAL A C 1
ATOM 589 O O . VAL A 1 75 ? -1.440 0.689 11.899 1.00 98.12 75 VAL A O 1
ATOM 592 N N . ALA A 1 76 ? -1.362 -0.264 9.879 1.00 97.62 76 ALA A N 1
ATOM 593 C CA . ALA A 1 76 ? -0.905 -1.570 10.333 1.00 97.62 76 ALA A CA 1
ATOM 594 C C . ALA A 1 76 ? 0.050 -2.201 9.321 1.00 97.62 76 ALA A C 1
ATOM 596 O O . ALA A 1 76 ? -0.143 -2.092 8.111 1.00 97.62 76 ALA A O 1
ATOM 597 N N . VAL A 1 77 ? 1.049 -2.913 9.835 1.00 97.44 77 VAL A N 1
ATOM 598 C CA . VAL A 1 77 ? 1.936 -3.738 9.016 1.00 97.44 77 VAL A CA 1
ATOM 599 C C . VAL A 1 77 ? 1.201 -5.026 8.645 1.00 97.44 77 VAL A C 1
ATOM 601 O O . VAL A 1 77 ? 0.627 -5.700 9.504 1.00 97.44 77 VAL A O 1
ATOM 604 N N . PHE A 1 78 ? 1.175 -5.342 7.355 1.00 95.56 78 PHE A N 1
ATOM 605 C CA . PHE A 1 78 ? 0.675 -6.607 6.843 1.00 95.56 78 PHE A CA 1
ATOM 606 C C . PHE A 1 78 ? 1.636 -7.726 7.226 1.00 95.56 78 PHE A C 1
ATOM 608 O O . PHE A 1 78 ? 2.847 -7.534 7.190 1.00 95.56 78 PHE A O 1
ATOM 615 N N . GLY A 1 79 ? 1.098 -8.898 7.562 1.00 87.50 79 GLY A N 1
ATOM 616 C CA . GLY A 1 79 ? 1.927 -10.071 7.831 1.00 87.50 79 GLY A CA 1
ATOM 617 C C . GLY A 1 79 ? 2.736 -10.524 6.606 1.00 87.50 79 GLY A C 1
ATOM 618 O O . GLY A 1 79 ? 2.568 -9.986 5.506 1.00 87.50 79 GLY A O 1
ATOM 619 N N . PRO A 1 80 ? 3.580 -11.554 6.769 1.00 90.19 80 PRO A N 1
ATOM 620 C CA . PRO A 1 80 ? 4.439 -12.030 5.697 1.00 90.19 80 PRO A CA 1
ATOM 621 C C . PRO A 1 80 ? 3.620 -12.473 4.480 1.00 90.19 80 PRO A C 1
ATOM 623 O O . PRO A 1 80 ? 2.555 -13.091 4.601 1.00 90.19 80 PRO A O 1
ATOM 626 N N . LEU A 1 81 ? 4.149 -12.170 3.295 1.00 93.44 81 LEU A N 1
ATOM 627 C CA . LEU A 1 81 ? 3.593 -12.659 2.040 1.00 93.44 81 LEU A CA 1
ATOM 628 C C . LEU A 1 81 ? 3.822 -14.169 1.919 1.00 93.44 81 LEU A C 1
ATOM 630 O O . LEU A 1 81 ? 4.927 -14.670 2.139 1.00 93.44 81 LEU A O 1
ATOM 634 N N . ASP A 1 82 ? 2.777 -14.892 1.532 1.00 94.25 82 ASP A N 1
ATOM 635 C CA . ASP A 1 82 ? 2.850 -16.303 1.187 1.00 94.25 82 ASP A CA 1
ATOM 636 C C . ASP A 1 82 ? 3.355 -16.452 -0.250 1.00 94.25 82 ASP A C 1
ATOM 638 O O . ASP A 1 82 ? 2.588 -16.562 -1.206 1.00 94.25 82 ASP A O 1
ATOM 642 N N . TYR A 1 83 ? 4.677 -16.487 -0.400 1.00 89.12 83 TYR A N 1
ATOM 643 C CA . TYR A 1 83 ? 5.335 -16.705 -1.690 1.00 89.12 83 TYR A CA 1
ATOM 644 C C . TYR A 1 83 ? 5.052 -18.086 -2.303 1.00 89.12 83 TYR A C 1
ATOM 646 O O . TYR A 1 83 ? 5.404 -18.319 -3.458 1.00 89.12 83 TYR A O 1
ATOM 654 N N . THR A 1 84 ? 4.447 -19.018 -1.556 1.00 93.19 84 THR A N 1
ATOM 655 C CA . THR A 1 84 ? 4.017 -20.308 -2.112 1.00 93.19 84 THR A CA 1
ATOM 656 C C . THR A 1 84 ? 2.670 -20.210 -2.822 1.00 93.19 84 THR A C 1
ATOM 658 O O . THR A 1 84 ? 2.349 -21.089 -3.624 1.00 93.19 84 THR A O 1
ATOM 661 N N . ASN A 1 85 ? 1.912 -19.131 -2.593 1.00 92.69 85 ASN A N 1
ATOM 662 C CA . ASN A 1 85 ? 0.696 -18.829 -3.328 1.00 92.69 85 ASN A CA 1
ATOM 663 C C . ASN A 1 85 ? 1.048 -18.336 -4.747 1.00 92.69 85 ASN A C 1
ATOM 665 O O . ASN A 1 85 ? 1.618 -17.249 -4.897 1.00 92.69 85 ASN A O 1
ATOM 669 N N . PRO A 1 86 ? 0.671 -19.076 -5.811 1.00 92.12 86 PRO A N 1
ATOM 670 C CA . PRO A 1 86 ? 0.998 -18.690 -7.179 1.00 92.12 86 PRO A CA 1
ATOM 671 C C . PRO A 1 86 ? 0.443 -17.321 -7.570 1.00 92.12 86 PRO A C 1
ATOM 673 O O . PRO A 1 86 ? 1.087 -16.617 -8.337 1.00 92.12 86 PRO A O 1
ATOM 676 N N . ARG A 1 87 ? -0.713 -16.906 -7.031 1.00 91.81 87 ARG A N 1
ATOM 677 C CA . ARG A 1 87 ? -1.281 -15.585 -7.336 1.00 91.81 87 ARG A CA 1
ATOM 678 C C . ARG A 1 87 ? -0.444 -14.454 -6.761 1.00 91.81 87 ARG A C 1
ATOM 680 O O . ARG A 1 87 ? -0.279 -13.440 -7.429 1.00 91.81 87 ARG A O 1
ATOM 687 N N . VAL A 1 88 ? 0.094 -14.639 -5.555 1.00 94.19 88 VAL A N 1
ATOM 688 C CA . VAL A 1 88 ? 1.004 -13.673 -4.927 1.00 94.19 88 VAL A CA 1
ATOM 689 C C . VAL A 1 88 ? 2.262 -13.547 -5.777 1.00 94.19 88 VAL A C 1
ATOM 691 O O . VAL A 1 88 ? 2.578 -12.450 -6.222 1.00 94.19 88 VAL A O 1
ATOM 694 N N . ALA A 1 89 ? 2.922 -14.666 -6.087 1.00 93.31 89 ALA A N 1
ATOM 695 C CA . ALA A 1 89 ? 4.135 -14.663 -6.903 1.00 93.31 89 ALA A CA 1
ATOM 696 C C . ALA A 1 89 ? 3.908 -14.065 -8.305 1.00 93.31 89 ALA A C 1
ATOM 698 O O . ALA A 1 89 ? 4.658 -13.193 -8.730 1.00 93.31 89 ALA A O 1
ATOM 699 N N . THR A 1 90 ? 2.840 -14.470 -9.003 1.00 93.12 90 THR A N 1
ATOM 700 C CA . THR A 1 90 ? 2.513 -13.945 -10.338 1.00 93.12 90 THR A CA 1
ATOM 701 C C . THR A 1 90 ? 2.199 -12.453 -10.312 1.00 93.12 90 THR A C 1
ATOM 703 O O . THR A 1 90 ? 2.695 -11.734 -11.171 1.00 93.12 90 THR A O 1
ATOM 706 N N . ALA A 1 91 ? 1.439 -11.959 -9.328 1.00 93.81 91 ALA A N 1
ATOM 707 C CA . ALA A 1 91 ? 1.144 -10.530 -9.236 1.00 93.81 91 ALA A CA 1
ATOM 708 C C . ALA A 1 91 ? 2.419 -9.694 -9.052 1.00 93.81 91 ALA A C 1
ATOM 710 O O . ALA A 1 91 ? 2.577 -8.659 -9.700 1.00 93.81 91 ALA A O 1
ATOM 711 N N . MET A 1 92 ? 3.336 -10.156 -8.197 1.00 93.50 92 MET A N 1
ATOM 712 C CA . MET A 1 92 ? 4.645 -9.528 -8.002 1.00 93.50 92 MET A CA 1
ATOM 713 C C . MET A 1 92 ? 5.469 -9.511 -9.298 1.00 93.50 92 MET A C 1
ATOM 715 O O . MET A 1 92 ? 5.935 -8.450 -9.710 1.00 93.50 92 MET A O 1
ATOM 719 N N . ASP A 1 93 ? 5.608 -10.662 -9.959 1.00 92.31 93 ASP A N 1
ATOM 720 C CA . ASP A 1 93 ? 6.395 -10.800 -11.190 1.00 92.31 93 ASP A CA 1
ATOM 721 C C . ASP A 1 93 ? 5.823 -9.964 -12.346 1.00 92.31 93 ASP A C 1
ATOM 723 O O . ASP A 1 93 ? 6.568 -9.288 -13.062 1.00 92.31 93 ASP A O 1
ATOM 727 N N . ASP A 1 94 ? 4.501 -9.978 -12.529 1.00 93.12 94 ASP A N 1
ATOM 728 C CA . ASP A 1 94 ? 3.833 -9.216 -13.585 1.00 93.12 94 ASP A CA 1
ATOM 729 C C . ASP A 1 94 ? 3.930 -7.705 -13.338 1.00 93.12 94 ASP A C 1
ATOM 731 O O . ASP A 1 94 ? 4.116 -6.944 -14.290 1.00 93.12 94 ASP A O 1
ATOM 735 N N . THR A 1 95 ? 3.893 -7.273 -12.073 1.00 93.56 95 THR A N 1
ATOM 736 C CA . THR A 1 95 ? 4.096 -5.866 -11.693 1.00 93.56 95 THR A CA 1
ATOM 737 C C . THR A 1 95 ? 5.527 -5.426 -12.006 1.00 93.56 95 THR A C 1
ATOM 739 O O . THR A 1 95 ? 5.717 -4.429 -12.700 1.00 93.56 95 THR A O 1
ATOM 742 N N . CYS A 1 96 ? 6.542 -6.200 -11.601 1.00 91.25 96 CYS A N 1
ATOM 743 C CA . CYS A 1 96 ? 7.945 -5.923 -11.938 1.00 91.25 96 CYS A CA 1
ATOM 744 C C . CYS A 1 96 ? 8.159 -5.805 -13.451 1.00 91.25 96 CYS A C 1
ATOM 746 O O . CYS A 1 96 ? 8.819 -4.879 -13.925 1.00 91.25 96 CYS A O 1
ATOM 748 N N . ARG A 1 97 ? 7.565 -6.724 -14.219 1.00 91.06 97 ARG A N 1
ATOM 749 C CA . ARG A 1 97 ? 7.635 -6.715 -15.681 1.00 91.06 97 ARG A CA 1
ATOM 750 C C . ARG A 1 97 ? 6.948 -5.498 -16.289 1.00 91.06 97 ARG A C 1
ATOM 752 O O . ARG A 1 97 ? 7.437 -4.972 -17.287 1.00 91.06 97 ARG A O 1
ATOM 759 N N . TYR A 1 98 ? 5.818 -5.070 -15.731 1.00 92.75 98 TYR A N 1
ATOM 760 C CA . TYR A 1 98 ? 5.131 -3.860 -16.172 1.00 92.75 98 TYR A CA 1
ATOM 761 C C . TYR A 1 98 ? 6.013 -2.630 -15.948 1.00 92.75 98 TYR A C 1
ATOM 763 O O . TYR A 1 98 ? 6.312 -1.919 -16.903 1.00 92.75 98 TYR A O 1
ATOM 771 N N . ILE A 1 99 ? 6.517 -2.435 -14.725 1.00 89.25 99 ILE A N 1
ATOM 772 C CA . ILE A 1 99 ? 7.347 -1.270 -14.389 1.00 89.25 99 ILE A CA 1
ATOM 773 C C . ILE A 1 99 ? 8.599 -1.235 -15.269 1.00 89.25 99 ILE A C 1
ATOM 775 O O . ILE A 1 99 ? 8.933 -0.190 -15.825 1.00 89.25 99 ILE A O 1
ATOM 779 N N . ALA A 1 100 ? 9.267 -2.375 -15.458 1.00 88.25 100 ALA A N 1
ATOM 780 C CA . ALA A 1 100 ? 10.443 -2.467 -16.319 1.00 88.25 100 ALA A CA 1
ATOM 781 C C . ALA A 1 100 ? 10.154 -2.041 -17.769 1.00 88.25 100 ALA A C 1
ATOM 783 O O . ALA A 1 100 ? 10.966 -1.358 -18.390 1.00 88.25 100 ALA A O 1
ATOM 784 N N . ARG A 1 101 ? 8.982 -2.407 -18.305 1.00 88.56 101 ARG A N 1
ATOM 785 C CA . ARG A 1 101 ? 8.558 -2.015 -19.657 1.00 88.56 101 ARG A CA 1
ATOM 786 C C . ARG A 1 101 ? 8.245 -0.527 -19.764 1.00 88.56 101 ARG A C 1
ATOM 788 O O . ARG A 1 101 ? 8.671 0.091 -20.733 1.00 88.56 101 ARG A O 1
ATOM 795 N N . GLU A 1 102 ? 7.526 0.032 -18.797 1.00 89.50 102 GLU A N 1
ATOM 796 C CA . GLU A 1 102 ? 7.088 1.434 -18.845 1.00 89.50 102 GLU A CA 1
ATOM 797 C C . GLU A 1 102 ? 8.214 2.425 -18.528 1.00 89.50 102 GLU A C 1
ATOM 799 O O . GLU A 1 102 ? 8.244 3.533 -19.059 1.00 89.50 102 GLU A O 1
ATOM 804 N N . THR A 1 103 ? 9.169 2.034 -17.682 1.00 82.50 103 THR A N 1
ATOM 805 C CA . THR A 1 103 ? 10.258 2.921 -17.231 1.00 82.50 103 THR A CA 1
ATOM 806 C C . THR A 1 103 ? 11.582 2.702 -17.966 1.00 82.50 103 THR A C 1
ATOM 808 O O . THR A 1 103 ? 12.549 3.411 -17.689 1.00 82.50 103 THR A O 1
ATOM 811 N N . ASP A 1 104 ? 11.650 1.720 -18.875 1.00 76.75 104 ASP A N 1
ATOM 812 C CA . ASP A 1 104 ? 12.885 1.243 -19.529 1.00 76.75 104 ASP A CA 1
ATOM 813 C C . ASP A 1 104 ? 13.989 0.842 -18.518 1.00 76.75 104 ASP A C 1
ATOM 815 O O . ASP A 1 104 ? 15.187 0.823 -18.815 1.00 76.75 104 ASP A O 1
ATOM 819 N N . ARG A 1 105 ? 13.588 0.521 -17.278 1.00 68.81 105 ARG A N 1
ATOM 820 C CA . ARG A 1 105 ? 14.461 0.008 -16.213 1.00 68.81 105 ARG A CA 1
ATOM 821 C C . ARG A 1 105 ? 14.562 -1.511 -16.311 1.00 68.81 105 ARG A C 1
ATOM 823 O O . ARG A 1 105 ? 13.638 -2.196 -16.734 1.00 68.81 105 ARG A O 1
ATOM 830 N N . GLN A 1 106 ? 15.681 -2.075 -15.861 1.00 60.75 106 GLN A N 1
ATOM 831 C CA . GLN A 1 106 ? 15.788 -3.531 -15.738 1.00 60.75 106 GLN A CA 1
ATOM 832 C C . GLN A 1 106 ? 14.929 -4.029 -14.566 1.00 60.75 106 GLN A C 1
ATOM 834 O O . GLN A 1 106 ? 14.925 -3.409 -13.503 1.00 60.75 106 GLN A O 1
ATOM 839 N N . GLU A 1 107 ? 14.272 -5.185 -14.720 1.00 58.69 107 GLU A N 1
ATOM 840 C CA . GLU A 1 107 ? 13.431 -5.801 -13.672 1.00 58.69 107 GLU A CA 1
ATOM 841 C C . GLU A 1 107 ? 14.177 -5.980 -12.332 1.00 58.69 107 GLU A C 1
ATOM 843 O O . GLU A 1 107 ? 13.601 -5.824 -11.262 1.00 58.69 107 GLU A O 1
ATOM 848 N N . ASN A 1 108 ? 15.490 -6.235 -12.370 1.00 56.16 108 ASN A N 1
ATOM 849 C CA . ASN A 1 108 ? 16.335 -6.372 -11.174 1.00 56.16 108 ASN A CA 1
ATOM 850 C C . ASN A 1 108 ? 16.630 -5.044 -10.443 1.00 56.16 108 ASN A C 1
ATOM 852 O O . ASN A 1 108 ? 17.252 -5.071 -9.382 1.00 56.16 108 ASN A O 1
ATOM 856 N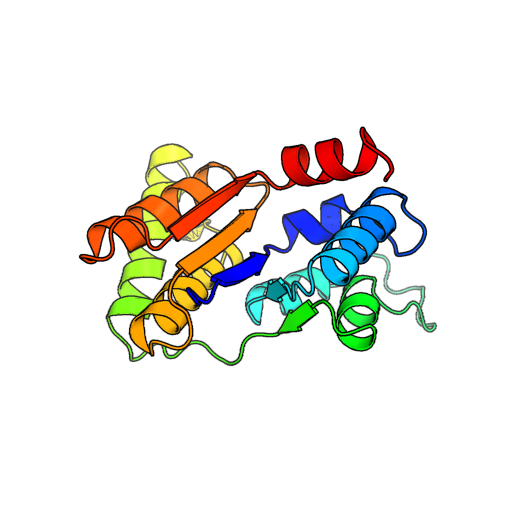 N . THR A 1 109 ? 16.226 -3.908 -11.016 1.00 56.03 109 THR A N 1
ATOM 857 C CA . THR A 1 109 ? 16.317 -2.569 -10.412 1.00 56.03 109 THR A CA 1
ATOM 858 C C . THR A 1 109 ? 14.968 -2.053 -9.924 1.00 56.03 109 THR A C 1
ATOM 860 O O . THR A 1 109 ? 14.917 -0.934 -9.415 1.00 56.03 109 THR A O 1
ATOM 863 N N . ILE A 1 110 ? 13.893 -2.830 -10.101 1.00 63.56 110 ILE A N 1
ATOM 864 C CA . ILE A 1 110 ? 12.574 -2.515 -9.553 1.00 63.56 110 ILE A CA 1
ATOM 865 C C . ILE A 1 110 ? 12.621 -2.695 -8.042 1.00 63.56 110 ILE A C 1
ATOM 867 O O . ILE A 1 110 ? 13.204 -3.657 -7.527 1.00 63.56 110 ILE A O 1
ATOM 871 N N . GLU A 1 111 ? 12.048 -1.735 -7.331 1.00 71.31 111 GLU A N 1
ATOM 872 C CA . GLU A 1 111 ? 12.109 -1.703 -5.883 1.00 71.31 111 GLU A CA 1
ATOM 873 C C . GLU A 1 111 ? 11.245 -2.830 -5.311 1.00 71.31 111 GLU A C 1
ATOM 875 O O . GLU A 1 111 ? 10.131 -3.114 -5.752 1.00 71.31 111 GLU A O 1
ATOM 880 N N . LYS A 1 112 ? 11.790 -3.548 -4.322 1.00 78.06 112 LYS A N 1
ATOM 881 C CA . LYS A 1 112 ? 11.106 -4.704 -3.715 1.00 78.06 112 LYS A CA 1
ATOM 882 C C . LYS A 1 112 ? 9.812 -4.300 -3.004 1.00 78.06 112 LYS A C 1
ATOM 884 O O . LYS A 1 112 ? 8.966 -5.166 -2.779 1.00 78.06 112 LYS A O 1
ATOM 889 N N . ALA A 1 113 ? 9.684 -3.025 -2.637 1.00 83.06 113 ALA A N 1
ATOM 890 C CA . ALA A 1 113 ? 8.486 -2.445 -2.052 1.00 83.06 113 ALA A CA 1
ATOM 891 C C . ALA A 1 113 ? 7.313 -2.467 -3.045 1.00 83.06 113 ALA A C 1
ATOM 893 O O . ALA A 1 113 ? 6.265 -3.014 -2.702 1.00 83.06 113 ALA A O 1
ATOM 894 N N . ASP A 1 114 ? 7.519 -2.031 -4.293 1.00 87.88 114 ASP A N 1
ATOM 895 C CA . ASP A 1 114 ? 6.485 -2.018 -5.341 1.00 87.88 114 ASP A CA 1
ATOM 896 C C . ASP A 1 114 ? 5.895 -3.408 -5.581 1.00 87.88 114 ASP A C 1
ATOM 898 O O . ASP A 1 114 ? 4.679 -3.618 -5.559 1.00 87.88 114 ASP A O 1
ATOM 902 N N . ALA A 1 115 ? 6.771 -4.403 -5.737 1.00 90.88 115 ALA A N 1
ATOM 903 C CA . ALA A 1 115 ? 6.346 -5.788 -5.886 1.00 90.88 115 ALA A CA 1
ATOM 904 C C . ALA A 1 115 ? 5.577 -6.264 -4.642 1.00 90.88 115 ALA A C 1
ATOM 906 O O . ALA A 1 115 ? 4.553 -6.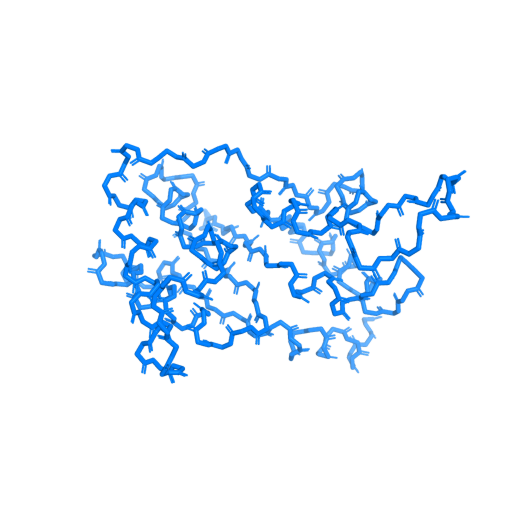937 -4.755 1.00 90.88 115 ALA A O 1
ATOM 907 N N . ALA A 1 116 ? 6.021 -5.896 -3.437 1.00 94.06 116 ALA A N 1
ATOM 908 C CA . ALA A 1 116 ? 5.348 -6.286 -2.202 1.00 94.06 116 ALA A CA 1
ATOM 909 C C . ALA A 1 116 ? 3.933 -5.690 -2.070 1.00 94.06 116 ALA A C 1
ATOM 911 O O . ALA A 1 116 ? 3.061 -6.354 -1.501 1.00 94.06 116 ALA A O 1
ATOM 912 N N . LEU A 1 117 ? 3.668 -4.500 -2.627 1.00 96.06 117 LEU A N 1
ATOM 913 C CA . LEU A 1 117 ? 2.313 -3.940 -2.720 1.00 96.06 117 LEU A CA 1
ATOM 914 C C . LEU A 1 117 ? 1.402 -4.853 -3.556 1.00 96.06 117 LEU A C 1
ATOM 916 O O . LEU A 1 117 ? 0.300 -5.191 -3.113 1.00 96.06 117 LEU A O 1
ATOM 920 N N . ALA A 1 118 ? 1.884 -5.319 -4.715 1.00 95.38 118 ALA A N 1
ATOM 921 C CA . ALA A 1 118 ? 1.158 -6.250 -5.583 1.00 95.38 118 ALA A CA 1
ATOM 922 C C . ALA A 1 118 ? 0.855 -7.579 -4.878 1.00 95.38 118 ALA A C 1
ATOM 924 O O . ALA A 1 118 ? -0.278 -8.065 -4.895 1.00 95.38 118 ALA A O 1
ATOM 925 N N . GLY A 1 119 ? 1.863 -8.154 -4.215 1.00 95.44 119 GLY A N 1
ATOM 926 C CA . GLY A 1 119 ? 1.720 -9.405 -3.473 1.00 95.44 119 GLY A CA 1
ATOM 927 C C . GLY A 1 119 ? 0.727 -9.290 -2.313 1.00 95.44 119 GLY A C 1
ATOM 928 O O . GLY A 1 119 ? -0.107 -10.176 -2.120 1.00 95.44 119 GLY A O 1
ATOM 929 N N . CYS A 1 120 ? 0.754 -8.171 -1.581 1.00 96.62 120 CYS A N 1
ATOM 930 C CA . CYS A 1 120 ? -0.202 -7.887 -0.511 1.00 96.62 120 CYS A CA 1
ATOM 931 C C . CYS A 1 120 ? -1.637 -7.788 -1.052 1.00 96.62 120 CYS A C 1
ATOM 933 O O . CYS A 1 120 ? -2.543 -8.427 -0.508 1.00 96.62 120 CYS A O 1
ATOM 935 N N . ALA A 1 121 ? -1.837 -7.063 -2.158 1.00 96.25 121 ALA A N 1
ATOM 936 C CA . ALA A 1 121 ? -3.134 -6.950 -2.820 1.00 96.25 121 ALA A CA 1
ATOM 937 C C . ALA A 1 121 ? -3.669 -8.320 -3.267 1.00 96.25 121 ALA A C 1
ATOM 939 O O . ALA A 1 121 ? -4.807 -8.672 -2.949 1.00 96.25 121 ALA A O 1
ATOM 940 N N . ALA A 1 122 ? -2.836 -9.117 -3.941 1.00 95.38 122 ALA A N 1
ATOM 941 C CA . ALA A 1 122 ? -3.197 -10.454 -4.400 1.00 95.38 122 ALA A CA 1
ATOM 942 C C . ALA A 1 122 ? -3.595 -11.372 -3.237 1.00 95.38 122 ALA A C 1
ATOM 944 O O . ALA A 1 122 ? -4.625 -12.038 -3.309 1.00 95.38 122 ALA A O 1
ATOM 945 N N . GLN A 1 123 ? -2.826 -11.376 -2.146 1.00 95.88 123 GLN A N 1
ATOM 946 C CA . GLN A 1 123 ? -3.102 -12.221 -0.984 1.00 95.88 123 GLN A CA 1
ATOM 947 C C . GLN A 1 123 ? -4.407 -11.837 -0.277 1.00 95.88 123 GLN A C 1
ATOM 949 O O . GLN A 1 123 ? -5.200 -12.706 0.093 1.00 95.88 123 GLN A O 1
ATOM 954 N N . LEU A 1 124 ? -4.651 -10.539 -0.090 1.00 95.31 124 LEU A N 1
ATOM 955 C CA . LEU A 1 124 ? -5.875 -10.032 0.534 1.00 95.31 124 LEU A CA 1
ATOM 956 C C . LEU A 1 124 ? -7.131 -10.401 -0.267 1.00 95.31 124 LEU A C 1
ATOM 958 O O . LEU A 1 124 ? -8.154 -10.756 0.323 1.00 95.31 124 LEU A O 1
ATOM 962 N N . LEU A 1 125 ? -7.038 -10.355 -1.597 1.00 94.31 125 LEU A N 1
ATOM 963 C CA . LEU A 1 125 ? -8.129 -10.734 -2.493 1.00 94.31 125 LEU A CA 1
ATOM 964 C C . LEU A 1 125 ? -8.316 -12.255 -2.568 1.00 94.31 125 LEU A C 1
ATOM 966 O O . LEU A 1 125 ? -9.444 -12.733 -2.466 1.00 94.31 125 LEU A O 1
ATOM 970 N N . ASP A 1 126 ? -7.235 -13.027 -2.702 1.00 92.62 126 ASP A N 1
ATOM 971 C CA . ASP A 1 126 ? -7.298 -14.489 -2.851 1.00 92.62 126 ASP A CA 1
ATOM 972 C C . ASP A 1 126 ? -7.818 -15.189 -1.588 1.00 92.62 126 ASP A C 1
ATOM 974 O O . ASP A 1 126 ? -8.611 -16.126 -1.664 1.00 92.62 126 ASP A O 1
ATOM 978 N N . THR A 1 127 ? -7.451 -14.684 -0.406 1.00 91.44 127 THR A N 1
ATOM 979 C CA . THR A 1 127 ? -7.972 -15.196 0.874 1.00 91.44 127 THR A CA 1
ATOM 980 C C . THR A 1 127 ? -9.431 -14.809 1.138 1.00 91.44 127 THR A C 1
ATOM 982 O O . THR A 1 127 ? -10.034 -15.312 2.087 1.00 91.44 127 THR A O 1
ATOM 985 N N . GLY A 1 128 ? -10.008 -13.910 0.332 1.00 89.75 128 GLY A N 1
ATOM 986 C CA . GLY A 1 128 ? -11.337 -13.346 0.562 1.00 89.75 128 GLY A CA 1
ATOM 987 C C . GLY A 1 128 ? -11.420 -12.467 1.813 1.00 89.75 128 GLY A C 1
ATOM 988 O O . GLY A 1 128 ? -12.516 -12.242 2.327 1.00 89.75 128 GLY A O 1
ATOM 989 N N . ALA A 1 129 ? -10.282 -11.980 2.325 1.00 90.88 129 ALA A N 1
ATOM 990 C CA . ALA A 1 129 ? -10.240 -11.090 3.484 1.00 90.88 129 ALA A CA 1
ATOM 991 C C . ALA A 1 129 ? -10.934 -9.751 3.192 1.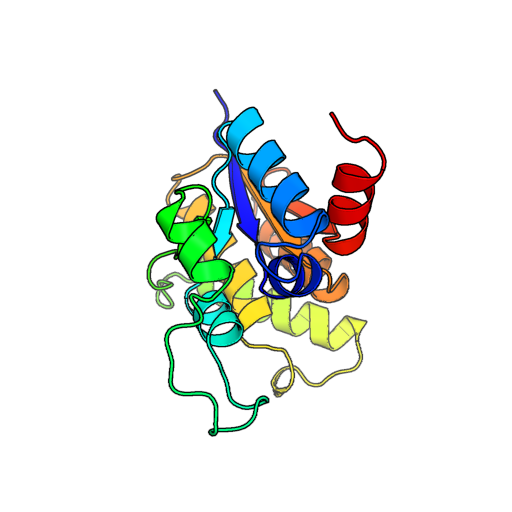00 90.88 129 ALA A C 1
ATOM 993 O O . ALA A 1 129 ? -11.556 -9.161 4.081 1.00 90.88 129 ALA A O 1
ATOM 994 N N . VAL A 1 130 ? -10.848 -9.288 1.942 1.00 93.81 130 VAL A N 1
ATOM 995 C CA . VAL A 1 130 ? -11.542 -8.094 1.456 1.00 93.81 130 VAL A CA 1
ATOM 996 C C . VAL A 1 130 ? -12.159 -8.306 0.084 1.00 93.81 130 VAL A C 1
ATOM 998 O O . VAL A 1 130 ? -11.682 -9.105 -0.718 1.00 93.81 130 VAL A O 1
ATOM 1001 N N . ASP A 1 131 ? -13.210 -7.541 -0.201 1.00 93.12 131 ASP A N 1
ATOM 1002 C CA . ASP A 1 131 ? -13.823 -7.516 -1.522 1.00 93.12 131 ASP A CA 1
ATOM 1003 C C . ASP A 1 131 ? -13.038 -6.672 -2.517 1.00 93.12 131 ASP A C 1
ATOM 1005 O O . ASP A 1 131 ? -13.110 -6.951 -3.706 1.00 93.12 131 ASP A O 1
ATOM 1009 N N . ARG A 1 132 ? -12.375 -5.599 -2.082 1.00 94.81 132 ARG A N 1
ATOM 1010 C CA . ARG A 1 132 ? -11.634 -4.694 -2.970 1.00 94.81 132 ARG A CA 1
ATOM 1011 C C . ARG A 1 132 ? -10.368 -4.193 -2.290 1.00 94.81 132 ARG A C 1
ATOM 1013 O O . ARG A 1 132 ? -10.287 -4.150 -1.062 1.00 94.81 132 ARG A O 1
ATOM 1020 N N . VAL A 1 133 ? -9.407 -3.765 -3.091 1.00 96.38 133 VAL A N 1
ATOM 1021 C CA . VAL A 1 133 ? -8.156 -3.155 -2.643 1.00 96.38 133 VAL A CA 1
ATOM 1022 C C . VAL A 1 133 ? -7.993 -1.800 -3.326 1.00 96.38 133 VAL A C 1
ATOM 1024 O O . VAL A 1 133 ? -8.263 -1.666 -4.516 1.00 96.38 133 VAL A O 1
ATOM 1027 N N . VAL A 1 134 ? -7.536 -0.804 -2.573 1.00 97.44 134 VAL A N 1
ATOM 1028 C CA . VAL A 1 134 ? -7.060 0.482 -3.092 1.00 97.44 134 VAL A CA 1
ATOM 1029 C C . VAL A 1 134 ? -5.587 0.614 -2.734 1.00 97.44 134 VAL A C 1
ATOM 1031 O O . VAL A 1 134 ? -5.249 0.522 -1.553 1.00 97.44 134 VAL A O 1
ATOM 1034 N N . VAL A 1 135 ? -4.729 0.830 -3.725 1.00 97.62 135 VAL A N 1
ATOM 1035 C CA . VAL A 1 135 ? -3.286 1.027 -3.544 1.00 97.62 135 VAL A CA 1
ATOM 1036 C C . VAL A 1 135 ? -2.950 2.509 -3.660 1.00 97.62 135 VAL A C 1
ATOM 1038 O O . VAL A 1 135 ? -3.433 3.181 -4.568 1.00 97.62 135 VAL A O 1
ATOM 1041 N N . TYR A 1 136 ? -2.117 3.006 -2.749 1.00 97.62 136 TYR A N 1
ATOM 1042 C CA . TYR A 1 136 ? -1.629 4.382 -2.724 1.00 97.62 136 TYR A CA 1
ATOM 1043 C C . TYR A 1 136 ? -0.115 4.387 -2.915 1.00 97.62 136 TYR A C 1
ATOM 1045 O O . TYR A 1 136 ? 0.603 3.891 -2.050 1.00 97.62 136 TYR A O 1
ATOM 1053 N N . THR A 1 137 ? 0.362 4.972 -4.010 1.00 94.69 137 THR A N 1
ATOM 1054 C CA . THR A 1 137 ? 1.794 5.182 -4.285 1.00 94.69 137 THR A CA 1
ATOM 1055 C C . THR A 1 1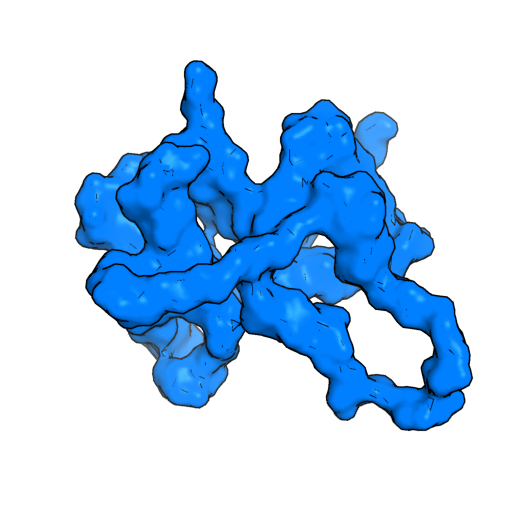37 ? 1.986 6.446 -5.119 1.00 94.69 137 THR A C 1
ATOM 1057 O O . THR A 1 137 ? 1.076 6.865 -5.836 1.00 94.69 137 THR A O 1
ATOM 1060 N N . ALA A 1 138 ? 3.141 7.092 -4.986 1.00 91.19 138 ALA A N 1
ATOM 1061 C CA . ALA A 1 138 ? 3.551 8.181 -5.867 1.00 91.19 138 ALA A CA 1
ATOM 1062 C C . ALA A 1 138 ? 4.205 7.683 -7.172 1.00 91.19 138 ALA A C 1
ATOM 1064 O O . ALA A 1 138 ? 4.340 8.462 -8.118 1.00 91.19 138 ALA A O 1
ATOM 1065 N N . ASP A 1 139 ? 4.606 6.408 -7.250 1.00 91.44 139 ASP A N 1
ATOM 1066 C CA . ASP A 1 139 ? 5.106 5.814 -8.490 1.00 91.44 139 ASP A CA 1
ATOM 1067 C C . ASP A 1 139 ? 3.924 5.346 -9.353 1.00 91.44 139 ASP A C 1
ATOM 1069 O O . ASP A 1 139 ? 3.271 4.332 -9.096 1.00 91.44 139 ASP A O 1
ATOM 1073 N N . ILE A 1 140 ? 3.637 6.119 -10.401 1.00 92.62 140 ILE A N 1
ATOM 1074 C CA . ILE A 1 140 ? 2.532 5.847 -11.327 1.00 92.62 140 ILE A CA 1
ATOM 1075 C C . ILE A 1 140 ? 2.730 4.509 -12.050 1.00 92.62 140 ILE A C 1
ATOM 1077 O O . ILE A 1 140 ? 1.764 3.765 -12.211 1.00 92.62 140 ILE A O 1
ATOM 1081 N N . ALA A 1 141 ? 3.961 4.172 -12.452 1.00 92.81 141 ALA A N 1
ATOM 1082 C CA . ALA A 1 141 ? 4.225 2.924 -13.160 1.00 92.81 141 ALA A CA 1
ATOM 1083 C C . ALA A 1 141 ? 4.004 1.716 -12.241 1.00 92.81 141 ALA A C 1
ATOM 1085 O O . ALA A 1 141 ? 3.457 0.702 -12.682 1.00 92.81 141 ALA A O 1
ATOM 1086 N N . ALA A 1 142 ? 4.364 1.832 -10.958 1.00 92.81 142 ALA A N 1
ATOM 1087 C CA . ALA A 1 142 ? 4.059 0.812 -9.961 1.00 92.81 142 ALA A CA 1
ATOM 1088 C C . ALA A 1 142 ? 2.547 0.671 -9.738 1.00 92.81 142 ALA A C 1
ATOM 1090 O O . ALA A 1 142 ? 2.010 -0.436 -9.819 1.00 92.81 142 ALA A O 1
ATOM 1091 N N . GLY A 1 143 ? 1.839 1.784 -9.528 1.00 94.88 143 GLY A N 1
ATOM 1092 C CA . GLY A 1 143 ? 0.389 1.792 -9.323 1.00 94.88 143 GLY A CA 1
ATOM 1093 C C . GLY A 1 143 ? -0.391 1.166 -10.484 1.00 94.88 143 GLY A C 1
ATOM 1094 O O . GLY A 1 143 ? -1.227 0.281 -10.276 1.00 94.88 143 GLY A O 1
ATOM 1095 N N . GLU A 1 144 ? -0.086 1.573 -11.717 1.00 95.44 144 GLU A N 1
ATOM 1096 C CA . GLU A 1 144 ? -0.696 1.010 -12.925 1.00 95.44 144 GLU A CA 1
ATOM 1097 C C . GLU A 1 144 ? -0.320 -0.461 -13.135 1.00 95.44 144 GLU A C 1
ATOM 1099 O O . GLU A 1 144 ? -1.183 -1.274 -13.480 1.00 95.44 144 GLU A O 1
ATOM 1104 N N . GLY A 1 145 ? 0.937 -0.826 -12.867 1.00 94.50 145 GLY A N 1
ATOM 1105 C CA . GLY A 1 145 ? 1.415 -2.201 -12.976 1.00 94.50 145 GLY A CA 1
ATOM 1106 C C . GLY A 1 145 ? 0.685 -3.158 -12.041 1.00 94.50 145 GLY A C 1
ATOM 1107 O O . GLY A 1 145 ? 0.296 -4.247 -12.466 1.00 94.50 145 GLY A O 1
ATOM 1108 N N . ILE A 1 146 ? 0.403 -2.729 -10.808 1.00 95.12 146 ILE A N 1
ATOM 1109 C CA . ILE A 1 146 ? -0.381 -3.510 -9.843 1.00 95.12 146 ILE A CA 1
ATOM 1110 C C . ILE A 1 146 ? -1.819 -3.696 -10.339 1.00 95.12 146 ILE A C 1
ATOM 1112 O O . ILE A 1 146 ? -2.346 -4.811 -10.316 1.00 95.12 146 ILE A O 1
ATOM 1116 N N . VAL A 1 147 ? -2.466 -2.624 -10.813 1.00 95.38 147 VAL A N 1
ATOM 1117 C CA . VAL A 1 147 ? -3.832 -2.703 -11.358 1.00 95.38 147 VAL A CA 1
ATOM 1118 C C . VAL A 1 147 ? -3.882 -3.664 -12.544 1.00 95.38 147 VAL A C 1
ATOM 1120 O O . VAL A 1 147 ? -4.778 -4.514 -12.600 1.00 95.38 147 VAL A O 1
ATOM 1123 N N . ALA A 1 148 ? -2.915 -3.578 -13.459 1.00 93.50 148 ALA A N 1
ATOM 1124 C CA . ALA A 1 148 ? -2.810 -4.476 -14.600 1.00 93.50 148 ALA A CA 1
ATOM 1125 C C . ALA A 1 148 ? -2.631 -5.935 -14.146 1.00 93.50 148 ALA A C 1
ATOM 1127 O O . ALA A 1 148 ? -3.432 -6.793 -14.526 1.00 93.50 148 ALA A O 1
ATOM 1128 N N . ALA A 1 149 ? -1.648 -6.210 -13.283 1.00 92.00 149 ALA A N 1
ATOM 1129 C CA . ALA A 1 149 ? -1.333 -7.554 -12.799 1.00 92.00 149 ALA A CA 1
ATOM 1130 C C . ALA A 1 149 ? -2.531 -8.231 -12.108 1.00 92.00 149 ALA A C 1
ATOM 1132 O O . ALA A 1 149 ? -2.854 -9.386 -12.391 1.00 92.00 149 ALA A O 1
ATOM 1133 N N . ILE A 1 150 ? -3.250 -7.504 -11.247 1.00 91.12 150 ILE A N 1
ATOM 1134 C CA . ILE A 1 150 ? -4.415 -8.049 -10.537 1.00 91.12 150 ILE A CA 1
ATOM 1135 C C . ILE A 1 150 ? -5.615 -8.226 -11.476 1.00 91.12 150 ILE A C 1
ATOM 1137 O O . ILE A 1 150 ? -6.285 -9.261 -11.422 1.00 91.12 150 ILE A O 1
ATOM 1141 N N . THR A 1 151 ? -5.871 -7.280 -12.384 1.00 87.25 151 THR A N 1
ATOM 1142 C CA . THR A 1 151 ? -6.994 -7.372 -13.335 1.00 87.25 151 THR A CA 1
ATOM 1143 C C . THR A 1 151 ? -6.830 -8.551 -14.297 1.00 87.25 151 THR A C 1
ATOM 1145 O O . THR A 1 151 ? -7.810 -9.227 -14.615 1.00 87.25 151 THR A O 1
ATOM 1148 N N . HIS A 1 152 ? -5.596 -8.857 -14.710 1.00 72.69 152 HIS A N 1
ATOM 1149 C CA . HIS A 1 152 ? -5.290 -10.015 -15.553 1.00 72.69 152 HIS A CA 1
ATOM 1150 C C . HIS A 1 152 ? -5.598 -11.371 -14.889 1.00 72.69 152 HIS A C 1
ATOM 1152 O O . HIS A 1 152 ? -5.720 -12.369 -15.596 1.00 72.69 152 HIS A O 1
ATOM 1158 N N . SER A 1 153 ? -5.774 -11.424 -13.563 1.00 62.19 153 SER A N 1
ATOM 1159 C CA . SER A 1 153 ? -5.953 -12.664 -12.789 1.00 62.19 153 SER A CA 1
ATOM 1160 C C . SER A 1 153 ? -7.416 -13.125 -12.581 1.00 62.19 153 SER A C 1
ATOM 1162 O O . SER A 1 153 ? -7.688 -13.906 -11.662 1.00 62.19 153 SER A O 1
ATOM 1164 N N . ASP A 1 154 ? -8.343 -12.681 -13.445 1.00 59.91 154 ASP A N 1
ATOM 1165 C CA . ASP A 1 154 ? -9.810 -12.895 -13.391 1.00 59.91 154 ASP A CA 1
ATOM 1166 C C . ASP A 1 154 ? -10.546 -12.151 -12.250 1.00 59.91 154 ASP A C 1
ATOM 1168 O O . ASP A 1 154 ? -11.642 -12.540 -11.835 1.00 59.91 154 ASP A O 1
ATOM 1172 N N . LEU A 1 155 ? -9.981 -11.038 -11.760 1.00 61.84 155 LEU A N 1
ATOM 1173 C CA . LEU A 1 155 ? -10.566 -10.182 -10.713 1.00 61.84 155 LEU A CA 1
ATOM 1174 C C . LEU A 1 155 ? -10.825 -8.730 -11.188 1.00 61.84 155 LEU A C 1
ATOM 1176 O O . LEU A 1 155 ? -10.320 -7.788 -10.570 1.00 61.84 155 LEU A O 1
ATOM 1180 N N . PRO A 1 156 ? -11.606 -8.498 -12.263 1.00 63.25 156 PRO A N 1
ATOM 1181 C CA . PRO A 1 156 ? -11.940 -7.140 -12.691 1.00 63.25 156 PRO A CA 1
ATOM 1182 C C . PRO A 1 156 ? -12.726 -6.391 -11.597 1.00 63.25 156 PRO A C 1
ATOM 1184 O O . PRO A 1 156 ? -13.496 -6.992 -10.846 1.00 63.25 156 PRO A O 1
ATOM 1187 N N . ASP A 1 157 ? -12.510 -5.078 -11.489 1.00 75.69 157 ASP A N 1
ATOM 1188 C CA . ASP A 1 157 ? -13.157 -4.146 -10.540 1.00 75.69 157 ASP A CA 1
ATOM 1189 C C . ASP A 1 157 ? -12.819 -4.326 -9.042 1.00 75.69 157 ASP A C 1
ATOM 1191 O O . ASP A 1 157 ? -13.395 -3.655 -8.171 1.00 75.69 157 ASP A O 1
ATOM 1195 N N . ARG A 1 158 ? -11.860 -5.203 -8.720 1.00 89.69 158 ARG A N 1
ATOM 1196 C CA . ARG A 1 158 ? -11.429 -5.522 -7.346 1.00 89.69 158 ARG A CA 1
ATOM 1197 C C . ARG A 1 158 ? -10.207 -4.721 -6.877 1.00 89.69 158 ARG A C 1
ATOM 1199 O O . ARG A 1 158 ? -9.869 -4.790 -5.698 1.00 89.69 158 ARG A O 1
ATOM 1206 N N . ILE A 1 159 ? -9.572 -3.961 -7.766 1.00 94.75 159 ILE A N 1
ATOM 1207 C CA . ILE A 1 159 ? -8.355 -3.184 -7.504 1.00 94.75 159 ILE A CA 1
ATOM 1208 C C . ILE A 1 159 ? -8.503 -1.758 -8.048 1.00 94.75 159 ILE A C 1
ATOM 1210 O O . ILE A 1 159 ? -9.075 -1.554 -9.117 1.00 94.75 159 ILE A O 1
ATOM 1214 N N . GLU A 1 160 ? -7.994 -0.780 -7.308 1.00 95.56 160 GLU A N 1
ATOM 1215 C CA . GLU A 1 160 ? -7.917 0.627 -7.703 1.00 95.56 160 GLU A CA 1
ATOM 1216 C C . GLU A 1 160 ? -6.562 1.202 -7.279 1.00 95.56 160 GLU A C 1
ATOM 1218 O O . GLU A 1 160 ? -6.017 0.818 -6.244 1.00 95.56 160 GLU A O 1
ATOM 1223 N N . PHE A 1 161 ? -6.033 2.132 -8.069 1.00 96.62 161 PHE A N 1
ATOM 1224 C CA . PHE A 1 161 ? -4.825 2.889 -7.759 1.00 96.62 161 PHE A CA 1
ATOM 1225 C C . PHE A 1 161 ? -5.181 4.364 -7.534 1.00 96.62 161 PHE A C 1
ATOM 1227 O O . PHE A 1 161 ? -5.894 4.964 -8.338 1.00 96.62 161 PHE A O 1
ATOM 1234 N N . ILE A 1 162 ? -4.666 4.938 -6.445 1.00 97.44 162 ILE A N 1
ATOM 1235 C CA . ILE A 1 162 ? -4.715 6.367 -6.135 1.00 97.44 162 ILE A CA 1
ATOM 1236 C C . ILE A 1 162 ? -3.284 6.911 -6.088 1.00 97.44 162 ILE A C 1
ATOM 1238 O O . ILE A 1 162 ? -2.464 6.453 -5.292 1.00 97.44 162 ILE A O 1
ATOM 1242 N N . GLU A 1 163 ? -3.008 7.935 -6.896 1.00 96.44 163 GLU A N 1
ATOM 1243 C CA . GLU A 1 163 ? -1.709 8.613 -6.904 1.00 96.44 163 GLU A CA 1
ATOM 1244 C C . GLU A 1 163 ? -1.504 9.403 -5.597 1.00 96.44 163 GLU A C 1
ATOM 1246 O O . GLU A 1 163 ? -2.331 10.230 -5.194 1.00 96.44 163 GLU A O 1
ATOM 1251 N N . GLY A 1 164 ? -0.412 9.093 -4.899 1.00 93.31 164 GLY A N 1
ATOM 1252 C CA . GLY A 1 164 ? -0.171 9.491 -3.516 1.00 93.31 164 GLY A CA 1
ATOM 1253 C C . GLY A 1 164 ? 0.026 10.992 -3.316 1.00 93.31 164 GLY A C 1
ATOM 1254 O O . GLY A 1 164 ? -0.499 11.545 -2.344 1.00 93.31 164 GLY A O 1
ATOM 1255 N N . PHE A 1 165 ? 0.740 11.678 -4.213 1.00 92.75 165 PHE A N 1
ATOM 1256 C CA . PHE A 1 165 ? 0.962 13.117 -4.086 1.00 92.75 165 PHE A CA 1
ATOM 1257 C C . PHE A 1 165 ? -0.334 13.898 -4.282 1.00 92.75 165 PHE A C 1
ATOM 1259 O O . PHE A 1 165 ? -0.686 14.705 -3.420 1.00 92.75 165 PHE A O 1
ATOM 1266 N N . SER A 1 166 ? -1.085 13.600 -5.340 1.00 94.12 166 SER A N 1
ATOM 1267 C CA . SER A 1 166 ? -2.387 14.207 -5.626 1.00 94.12 166 SER A CA 1
ATOM 1268 C C . SER A 1 166 ? -3.373 13.959 -4.487 1.00 94.12 166 SER A C 1
ATOM 1270 O O . SER A 1 166 ? -4.112 14.858 -4.088 1.00 94.12 166 SER A O 1
ATOM 1272 N N . TYR A 1 167 ? -3.374 12.752 -3.914 1.00 95.50 167 TYR A N 1
ATOM 1273 C CA . TYR A 1 167 ? -4.204 12.439 -2.753 1.00 95.50 167 TYR A CA 1
ATOM 1274 C C . TYR A 1 167 ? -3.870 13.330 -1.550 1.00 95.50 167 TYR A C 1
ATOM 1276 O O . TYR A 1 167 ? -4.769 13.945 -0.978 1.00 95.50 167 TYR A O 1
ATOM 1284 N N . LEU A 1 168 ? -2.589 13.462 -1.194 1.00 94.25 168 LEU A N 1
ATOM 1285 C CA . LEU A 1 168 ? -2.162 14.326 -0.089 1.00 94.25 168 LEU A CA 1
ATOM 1286 C C . LEU A 1 168 ? -2.455 15.806 -0.349 1.00 94.25 168 LEU A C 1
ATOM 1288 O O . LEU A 1 168 ? -2.870 16.512 0.570 1.00 94.25 168 LEU A O 1
ATOM 1292 N N . GLU A 1 169 ? -2.249 16.282 -1.576 1.00 93.19 169 GLU A N 1
ATOM 1293 C CA . GLU A 1 169 ? -2.571 17.658 -1.958 1.00 93.19 169 GLU A CA 1
ATOM 1294 C C . GLU A 1 169 ? -4.056 17.945 -1.755 1.00 93.19 169 GLU A C 1
ATOM 1296 O O . GLU A 1 169 ? -4.392 18.907 -1.060 1.00 93.19 169 GLU A O 1
ATOM 1301 N N . ASN A 1 170 ? -4.932 17.062 -2.240 1.00 93.06 170 ASN A N 1
ATOM 1302 C CA . ASN A 1 170 ? -6.379 17.188 -2.075 1.00 93.06 170 ASN A CA 1
ATOM 1303 C C . ASN A 1 170 ? -6.799 17.226 -0.598 1.00 93.06 170 ASN A C 1
ATOM 1305 O O . ASN A 1 170 ? -7.611 18.068 -0.222 1.00 93.06 170 ASN A O 1
ATOM 1309 N N . LEU A 1 171 ? -6.204 16.386 0.258 1.00 92.62 171 LEU A N 1
ATOM 1310 C CA . LEU A 1 171 ? -6.486 16.398 1.701 1.00 92.62 171 LEU A CA 1
ATOM 1311 C C . LEU A 1 171 ? -6.076 17.702 2.396 1.00 92.62 171 LEU A C 1
ATOM 1313 O O . LEU A 1 171 ? -6.640 18.055 3.428 1.00 92.62 171 LEU A O 1
ATOM 1317 N N . THR A 1 172 ? -5.066 18.397 1.873 1.00 87.56 172 THR A N 1
ATOM 1318 C CA . THR A 1 172 ? -4.585 19.661 2.453 1.00 87.56 172 THR A CA 1
ATOM 1319 C C . THR A 1 172 ? -5.220 20.907 1.844 1.00 87.56 172 THR A C 1
ATOM 1321 O O . THR A 1 172 ? -5.269 21.939 2.511 1.00 87.56 172 THR A O 1
ATOM 1324 N N . ALA A 1 173 ? -5.687 20.827 0.597 1.00 81.88 173 ALA A N 1
ATOM 1325 C CA . ALA A 1 173 ? -6.330 21.928 -0.112 1.00 81.88 173 ALA A CA 1
ATOM 1326 C C . ALA A 1 173 ? -7.775 22.161 0.350 1.00 81.88 173 ALA A C 1
ATOM 1328 O O . ALA A 1 173 ? -8.246 23.297 0.298 1.00 81.88 173 ALA A O 1
ATOM 1329 N N . ASP A 1 174 ? -8.442 21.113 0.835 1.00 65.94 174 ASP A N 1
ATOM 1330 C CA . ASP A 1 174 ? -9.767 21.186 1.451 1.00 65.94 174 ASP A CA 1
ATOM 1331 C C . ASP A 1 174 ? -9.648 20.831 2.946 1.00 65.94 174 ASP A C 1
ATOM 1333 O O . ASP A 1 174 ? -9.933 19.699 3.347 1.00 65.94 174 ASP A O 1
ATOM 1337 N N . PRO A 1 175 ? -9.115 21.746 3.787 1.00 55.44 175 PRO A N 1
ATOM 1338 C CA . PRO A 1 175 ? -9.032 21.506 5.217 1.00 55.44 175 PRO A CA 1
ATOM 1339 C C . PRO A 1 175 ? -10.460 21.422 5.759 1.00 55.44 175 PRO A C 1
ATOM 1341 O O . PRO A 1 175 ? -11.155 22.434 5.827 1.00 55.44 175 PRO A O 1
ATOM 1344 N N . PHE A 1 176 ? -10.871 20.195 6.077 1.00 53.53 176 PHE A N 1
ATOM 1345 C CA . PHE A 1 176 ? -12.168 19.836 6.655 1.00 53.53 176 PHE A CA 1
ATOM 1346 C C . PHE A 1 176 ? -12.710 20.847 7.676 1.00 53.53 176 PHE A C 1
ATOM 1348 O O . PHE A 1 176 ? -11.933 21.278 8.564 1.00 53.53 176 PHE A O 1
#

Sequence (176 aa):
MSSVAHIADASLFIASGSVQNAKFNALRTEARRTDRRFIIPERVYEELTDRSDGDETEYTTSTLPIDVAIEDGWVAVFGPLDYTNPRVATAMDDTCRYIARETDRQENTIEKADAALAGCAAQLLDTGAVDRVVVYTADIAAGEGIVAAITHSDLPDRIEFIEGFSYLENLTADPF

InterPro domains:
  IPR058703 PIN domain-containing protein [PF26425] (3-174)

Secondary structure (DSSP, 8-state):
---EEEEE-HHHHHHH-STTSHHHHHHHHHHHHTT--EEE-HHHHHHHH--TTS-TT--S----HHHHHHHTTSEEE-----TTSHHHHHHHHHHHHHHHHHH---GGGS-HHHHHHHHHHHHHHHTTS-SEEEEEES-HHHHHHHHHHHHTTT-TTSEEEEEHHHHHHHHHHS--

Radius of gyration: 16.14 Å; chains: 1; bounding box: 46×42×41 Å

Foldseek 3Di:
DFFEAEEEALQLVVLLPAPPRLLLVLVLVVLVVVVAAYEAEPLRVCVQPDCVPDDPPDPDDPQRSVNVCVVSPRYDYDDDQPCVPVLLVQLLVQLLVQLCVVVVNDSVPDRVRLSRSLSSQSVCVVVPVGQAYEYEEQPPSSQVSSLVSVVVVVNPPRYHYDNSNVVSCVSNVPPD

pLDDT: mean 86.95, std 14.29, range [42.5, 98.19]